Protein AF-A0A642C4M8-F1 (afdb_monomer_lite)

Radius of gyration: 13.55 Å; chains: 1; bounding box: 29×30×34 Å

InterPro domains:
  IPR011050 Pectin lyase fold/virulence factor [SSF51126] (16-84)
  IPR012334 Pectin lyase fold [G3DSA:2.160.20.10] (2-111)

Sequence (112 aa):
ISIDPEIPTPEQKYPYHRNIRIMDNTFHLFDYPILFARSVNGLTFSSNTLIRDTTYQPYHYRKEGITLEACKSVVISNNKIEGDVLGRIVTIEKMKPSDVKISKNPFFKLKK

Organism: Bacteroides ovatus (NCBI:txid28116)

pLDDT: mean 96.0, std 4.74, range [67.75, 98.75]

Foldseek 3Di:
DEADDPDDDQALVQQPEEQAEQEDEEDADAEQAAYEYTRYENYEDEHYEYEYDVPDHYDDPDQAHAEYESYAQYEYEHYHYHPDHTHQEYEYYNDDPVRYDYPHDPRHDYDD

Structure (mmCIF, N/CA/C/O backbone):
data_AF-A0A642C4M8-F1
#
_entry.id   AF-A0A642C4M8-F1
#
loop_
_atom_site.group_PDB
_atom_site.id
_atom_site.type_symbol
_atom_site.label_atom_id
_atom_site.label_alt_id
_atom_site.label_comp_id
_atom_site.label_asym_id
_atom_site.label_entity_id
_atom_site.label_seq_id
_atom_site.pdbx_PDB_ins_code
_atom_site.Cartn_x
_atom_site.Cartn_y
_atom_site.Cartn_z
_atom_site.occupancy
_atom_site.B_iso_or_equiv
_atom_site.auth_seq_id
_atom_site.auth_comp_id
_atom_site.auth_asym_id
_atom_site.auth_atom_id
_atom_site.pdbx_PDB_model_num
ATOM 1 N N . ILE A 1 1 ? -5.645 -8.495 0.769 1.00 92.06 1 ILE A N 1
ATOM 2 C CA . ILE A 1 1 ? -5.461 -9.024 -0.612 1.00 92.06 1 ILE A CA 1
ATOM 3 C C . ILE A 1 1 ? -3.969 -9.183 -0.909 1.00 92.06 1 ILE A C 1
ATOM 5 O O . ILE A 1 1 ? -3.184 -8.376 -0.417 1.00 92.06 1 ILE A O 1
ATOM 9 N N . SER A 1 2 ? -3.576 -10.214 -1.663 1.00 97.06 2 SER A N 1
ATOM 10 C CA . SER A 1 2 ? -2.184 -10.443 -2.076 1.00 97.06 2 SER A CA 1
ATOM 11 C C . SER A 1 2 ? -2.104 -10.626 -3.591 1.00 97.06 2 SER A C 1
ATOM 13 O O . SER A 1 2 ? -2.897 -11.377 -4.153 1.00 97.06 2 SER A O 1
ATOM 15 N N . ILE A 1 3 ? -1.170 -9.930 -4.237 1.00 97.81 3 ILE A N 1
ATOM 16 C CA . ILE A 1 3 ? -0.782 -10.133 -5.635 1.00 97.81 3 ILE A CA 1
ATOM 17 C C . ILE A 1 3 ? 0.661 -10.622 -5.599 1.00 97.81 3 ILE A C 1
ATOM 19 O O . ILE A 1 3 ? 1.582 -9.811 -5.486 1.00 97.81 3 ILE A O 1
ATOM 23 N N . ASP A 1 4 ? 0.846 -11.936 -5.623 1.00 97.62 4 ASP A N 1
ATOM 24 C CA . ASP A 1 4 ? 2.139 -12.554 -5.342 1.00 97.62 4 ASP A CA 1
ATOM 25 C C . ASP A 1 4 ? 2.439 -13.685 -6.335 1.00 97.62 4 ASP A C 1
ATOM 27 O O . ASP A 1 4 ? 2.024 -14.822 -6.111 1.00 97.62 4 ASP A O 1
ATOM 31 N N . PRO A 1 5 ? 3.077 -13.379 -7.478 1.00 96.50 5 PRO A N 1
ATOM 32 C CA . PRO A 1 5 ? 3.438 -14.402 -8.444 1.00 96.50 5 PRO A CA 1
ATOM 33 C C . PRO A 1 5 ? 4.624 -15.237 -7.948 1.00 96.50 5 PRO A C 1
ATOM 35 O O . PRO A 1 5 ? 5.581 -14.708 -7.380 1.00 96.50 5 PRO A O 1
ATOM 38 N N . GLU A 1 6 ? 4.608 -16.531 -8.260 1.00 95.75 6 GLU A N 1
ATOM 39 C CA . GLU A 1 6 ? 5.763 -17.413 -8.083 1.00 95.75 6 GLU A CA 1
ATOM 40 C C . GLU A 1 6 ? 6.786 -17.149 -9.198 1.00 95.75 6 GLU A C 1
ATOM 42 O O . GLU A 1 6 ? 6.647 -17.617 -10.327 1.00 95.75 6 GLU A O 1
ATOM 47 N N . ILE A 1 7 ? 7.806 -16.342 -8.895 1.00 94.88 7 ILE A N 1
ATOM 48 C CA . ILE A 1 7 ? 8.889 -15.973 -9.819 1.00 94.88 7 ILE A CA 1
ATOM 49 C C . ILE A 1 7 ? 10.251 -16.070 -9.119 1.00 94.88 7 ILE A C 1
ATOM 51 O O . ILE A 1 7 ? 10.317 -15.812 -7.917 1.00 94.88 7 ILE A O 1
ATOM 55 N N . PRO A 1 8 ? 11.351 -16.384 -9.837 1.00 91.38 8 PRO A N 1
ATOM 56 C CA . PRO A 1 8 ? 12.662 -16.572 -9.208 1.00 91.38 8 PRO A CA 1
ATOM 57 C C . PRO A 1 8 ? 13.163 -15.329 -8.461 1.00 91.38 8 PRO A C 1
ATOM 59 O O . PRO A 1 8 ? 13.489 -15.401 -7.279 1.00 91.38 8 PRO A O 1
ATOM 62 N N . THR A 1 9 ? 13.181 -14.179 -9.144 1.00 93.50 9 THR A N 1
ATOM 63 C CA . THR A 1 9 ? 13.591 -12.894 -8.569 1.00 93.50 9 THR A CA 1
ATOM 64 C C . THR A 1 9 ? 12.678 -11.788 -9.099 1.00 93.50 9 THR A C 1
ATOM 66 O O . THR A 1 9 ? 12.550 -11.636 -10.315 1.00 93.50 9 THR A O 1
ATOM 69 N N . PRO A 1 10 ? 12.044 -10.985 -8.228 1.00 93.31 10 PRO A N 1
ATOM 70 C CA . PRO A 1 10 ? 11.243 -9.853 -8.667 1.00 93.31 10 PRO A CA 1
ATOM 71 C C . PRO A 1 10 ? 12.147 -8.705 -9.138 1.00 93.31 10 PRO A C 1
ATOM 73 O O . PRO A 1 10 ? 12.868 -8.092 -8.348 1.00 93.31 10 PRO A O 1
ATOM 76 N N . GLU A 1 11 ? 12.074 -8.393 -10.430 1.00 93.25 11 GLU A N 1
ATOM 77 C CA . GLU A 1 11 ? 12.789 -7.283 -11.057 1.00 93.25 11 GLU A CA 1
ATOM 78 C C . GLU A 1 11 ? 11.807 -6.228 -11.563 1.00 93.25 11 GLU A C 1
ATOM 80 O O . GLU A 1 11 ? 11.021 -6.474 -12.476 1.00 93.25 11 GLU A O 1
ATOM 85 N N . GLN A 1 12 ? 11.891 -5.005 -11.034 1.00 91.88 12 GLN A N 1
ATOM 86 C CA . GLN A 1 12 ? 10.966 -3.923 -11.391 1.00 91.88 12 GLN A CA 1
ATOM 87 C C . GLN A 1 12 ? 10.948 -3.609 -12.901 1.00 91.88 12 GLN A C 1
ATOM 89 O O . GLN A 1 12 ? 9.931 -3.174 -13.448 1.00 91.88 12 GLN A O 1
ATOM 94 N N . LYS A 1 13 ? 12.074 -3.826 -13.598 1.00 93.69 13 LYS A N 1
ATOM 95 C CA . LYS A 1 13 ? 12.187 -3.640 -15.054 1.00 93.69 13 LYS A CA 1
ATOM 96 C C . LYS A 1 13 ? 11.289 -4.612 -15.834 1.00 93.69 13 LYS A C 1
ATOM 98 O O . LYS A 1 13 ? 10.817 -4.254 -16.915 1.00 93.69 13 LYS A O 1
ATOM 103 N N . TYR A 1 14 ? 11.016 -5.789 -15.273 1.00 94.38 14 TYR A N 1
ATOM 104 C CA . TYR A 1 14 ? 10.256 -6.875 -15.890 1.00 94.38 14 TYR A CA 1
ATOM 105 C C . TYR A 1 14 ? 9.081 -7.289 -14.988 1.00 94.38 14 TYR A C 1
ATOM 107 O O . TYR A 1 14 ? 9.080 -8.377 -14.415 1.00 94.38 14 TYR A O 1
ATOM 115 N N . PRO A 1 15 ? 8.064 -6.418 -14.849 1.00 95.56 15 PRO A N 1
ATOM 116 C CA . PRO A 1 15 ? 6.903 -6.704 -14.020 1.00 95.56 15 PRO A CA 1
ATOM 117 C C . PRO A 1 15 ? 6.121 -7.882 -14.608 1.00 95.56 15 PRO A C 1
ATOM 119 O O . PRO A 1 15 ? 5.816 -7.889 -15.808 1.00 95.56 15 PRO A O 1
ATOM 122 N N . TYR A 1 16 ? 5.778 -8.840 -13.751 1.00 97.81 16 TYR A N 1
ATOM 123 C CA . TYR A 1 16 ? 5.025 -10.037 -14.114 1.00 97.81 16 TYR A CA 1
ATOM 124 C C . TYR A 1 16 ? 3.549 -9.706 -14.364 1.00 97.81 16 TYR A C 1
ATOM 126 O O . TYR A 1 16 ? 2.992 -10.031 -15.411 1.00 97.81 16 TYR A O 1
ATOM 134 N N . HIS A 1 17 ? 2.927 -8.973 -13.439 1.00 98.12 17 HIS A N 1
ATOM 135 C CA . HIS A 1 17 ? 1.546 -8.515 -13.566 1.00 98.12 17 HIS A CA 1
ATOM 136 C C . HIS A 1 17 ? 1.459 -7.070 -14.055 1.00 98.12 17 HIS A C 1
ATOM 138 O O . HIS A 1 17 ? 2.349 -6.244 -13.825 1.00 98.12 17 HIS A O 1
ATOM 144 N N . ARG A 1 18 ? 0.347 -6.736 -14.720 1.00 98.38 18 ARG A N 1
ATOM 145 C CA . ARG A 1 18 ? 0.091 -5.388 -15.237 1.00 98.38 18 ARG A CA 1
ATOM 146 C C . ARG A 1 18 ? -1.363 -4.973 -15.061 1.00 98.38 18 ARG A C 1
ATOM 148 O O . ARG A 1 18 ? -2.252 -5.811 -15.153 1.00 98.38 18 ARG A O 1
ATOM 155 N N . ASN A 1 19 ? -1.585 -3.672 -14.881 1.00 98.31 19 ASN A N 1
ATOM 156 C CA . ASN A 1 19 ? -2.902 -3.025 -14.932 1.00 98.31 19 ASN A CA 1
ATOM 157 C C . ASN A 1 19 ? -3.936 -3.576 -13.934 1.00 98.31 19 ASN A C 1
ATOM 159 O O . ASN A 1 19 ? -5.125 -3.646 -14.244 1.00 98.31 19 ASN A O 1
ATOM 163 N N . ILE A 1 20 ? -3.499 -3.951 -12.730 1.00 98.62 20 ILE A N 1
ATOM 164 C CA . ILE A 1 20 ? -4.412 -4.402 -11.676 1.00 98.62 20 ILE A CA 1
ATOM 165 C C . ILE A 1 20 ? -5.113 -3.192 -11.055 1.00 98.62 20 ILE A C 1
ATOM 167 O O . ILE A 1 20 ? -4.470 -2.229 -10.634 1.00 98.62 20 ILE A O 1
ATOM 171 N N . ARG A 1 21 ? -6.443 -3.254 -10.974 1.00 98.50 21 ARG A N 1
ATOM 172 C CA . ARG A 1 21 ? -7.291 -2.209 -10.397 1.00 98.50 21 ARG A CA 1
ATOM 173 C C . ARG A 1 21 ? -8.131 -2.805 -9.275 1.00 98.50 21 ARG A C 1
ATOM 175 O O . ARG A 1 21 ? -8.946 -3.684 -9.517 1.00 98.50 21 ARG A O 1
ATOM 182 N N . ILE A 1 22 ? -7.916 -2.318 -8.061 1.00 98.50 22 ILE A N 1
ATOM 183 C CA . ILE A 1 22 ? -8.690 -2.647 -6.866 1.00 98.50 22 ILE A CA 1
ATOM 184 C C . ILE A 1 22 ? -9.416 -1.362 -6.485 1.00 98.50 22 ILE A C 1
ATOM 186 O O . ILE A 1 22 ? -8.850 -0.477 -5.831 1.00 98.50 22 ILE A O 1
ATOM 190 N N . MET A 1 23 ? -10.628 -1.220 -7.009 1.00 98.12 23 MET A N 1
ATOM 191 C CA . MET A 1 23 ? -11.388 0.021 -6.952 1.00 98.12 23 MET A CA 1
ATOM 192 C C . MET A 1 23 ? -12.817 -0.219 -6.496 1.00 98.12 23 MET A C 1
ATOM 194 O O . MET A 1 23 ? -13.384 -1.256 -6.829 1.00 98.12 23 MET A O 1
ATOM 198 N N . ASP A 1 24 ? -13.365 0.741 -5.751 1.00 98.12 24 ASP A N 1
ATOM 199 C CA . ASP A 1 24 ? -14.782 0.782 -5.365 1.00 98.12 24 ASP A CA 1
ATOM 200 C C . ASP A 1 24 ? -15.248 -0.452 -4.563 1.00 98.12 24 ASP A C 1
ATOM 202 O O . ASP A 1 24 ? -16.394 -0.884 -4.656 1.00 98.12 24 ASP A O 1
ATOM 206 N N . ASN A 1 25 ? -14.351 -1.024 -3.751 1.00 98.56 25 ASN A N 1
ATOM 207 C CA . ASN A 1 25 ? -14.658 -2.147 -2.859 1.00 98.56 25 ASN A CA 1
ATOM 208 C C . ASN A 1 25 ? -14.824 -1.687 -1.408 1.00 98.56 25 ASN A C 1
ATOM 210 O O . ASN A 1 25 ? -14.280 -0.658 -1.000 1.00 98.56 25 ASN A O 1
ATOM 214 N N . THR A 1 26 ? -15.473 -2.521 -0.597 1.00 98.50 26 THR A N 1
ATOM 215 C CA . THR A 1 26 ? -15.523 -2.375 0.864 1.00 98.50 26 THR A CA 1
ATOM 216 C C . THR A 1 26 ? -14.731 -3.498 1.526 1.00 98.50 26 THR A C 1
ATOM 218 O O . THR A 1 26 ? -14.955 -4.672 1.239 1.00 98.50 26 THR A O 1
ATOM 221 N N . PHE A 1 27 ? -13.811 -3.145 2.424 1.00 98.38 27 PHE A N 1
ATOM 222 C CA . PHE A 1 27 ? -12.994 -4.086 3.188 1.00 98.38 27 PHE A CA 1
ATOM 223 C C . PHE A 1 27 ? -13.268 -3.939 4.684 1.00 98.38 27 PHE A C 1
ATOM 225 O O . PHE A 1 27 ? -13.053 -2.867 5.246 1.00 98.38 27 PHE A O 1
ATOM 232 N N . HIS A 1 28 ? -13.665 -5.033 5.333 1.00 98.12 28 HIS A N 1
ATOM 233 C CA . HIS A 1 28 ? -13.725 -5.139 6.790 1.00 98.12 28 HIS A CA 1
ATOM 234 C C . HIS A 1 28 ? -12.396 -5.710 7.295 1.00 98.12 28 HIS A C 1
ATOM 236 O O . HIS A 1 28 ? -12.009 -6.825 6.949 1.00 98.12 28 HIS A O 1
ATOM 242 N N . LEU A 1 29 ? -11.648 -4.896 8.038 1.00 97.88 29 LEU A N 1
ATOM 243 C CA . LEU A 1 29 ? -10.252 -5.131 8.384 1.00 97.88 29 LEU A CA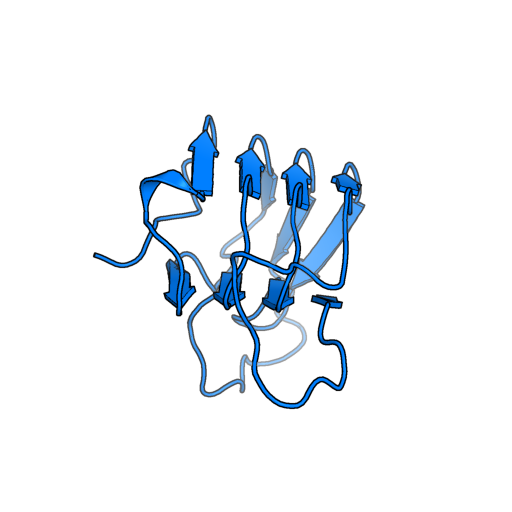 1
ATOM 244 C C . LEU A 1 29 ? -10.106 -5.323 9.891 1.00 97.88 29 LEU A C 1
ATOM 246 O O . LEU A 1 29 ? -10.248 -4.377 10.679 1.00 97.88 29 LEU A O 1
ATOM 250 N N . PHE A 1 30 ? -9.778 -6.550 10.289 1.00 97.56 30 PHE A N 1
ATOM 251 C CA . PHE A 1 30 ? -9.497 -6.858 11.688 1.00 97.56 30 PHE A CA 1
ATOM 252 C C . PHE A 1 30 ? -8.018 -6.670 12.075 1.00 97.56 30 PHE A C 1
ATOM 254 O O . PHE A 1 30 ? -7.717 -6.498 13.253 1.00 97.56 30 PHE A O 1
ATOM 261 N N . ASP A 1 31 ? -7.105 -6.659 11.096 1.00 97.06 31 ASP A N 1
ATOM 262 C CA . ASP A 1 31 ? -5.647 -6.643 11.296 1.00 97.06 31 ASP A CA 1
ATOM 263 C C . ASP A 1 31 ? -4.950 -5.507 10.513 1.00 97.06 31 ASP A C 1
ATOM 265 O O . ASP A 1 31 ? -5.594 -4.704 9.837 1.00 97.06 31 ASP A O 1
ATOM 269 N N . TYR A 1 32 ? -3.621 -5.421 10.623 1.00 97.62 32 TYR A N 1
ATOM 270 C CA . TYR A 1 32 ? -2.789 -4.403 9.98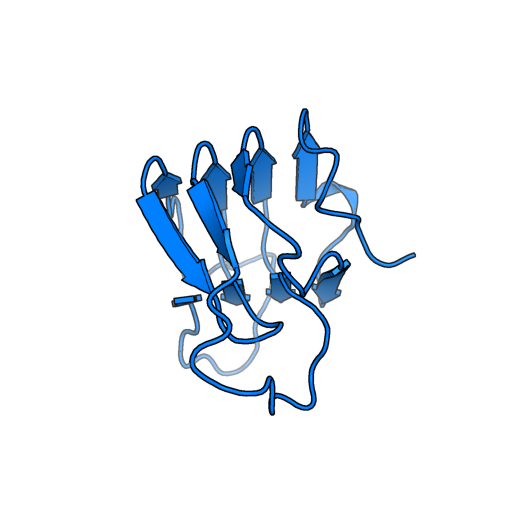5 1.00 97.62 32 TYR A CA 1
ATOM 271 C C . TYR A 1 32 ? -2.658 -4.588 8.466 1.00 97.62 32 TYR A C 1
ATOM 273 O O . TYR A 1 32 ? -2.814 -3.585 7.773 1.00 97.62 32 TYR A O 1
ATOM 281 N N . PRO A 1 33 ? -2.366 -5.783 7.907 1.00 97.31 33 PRO A N 1
ATOM 282 C CA . PRO A 1 33 ? -2.160 -5.921 6.467 1.00 97.31 33 PRO A CA 1
ATOM 283 C C . PRO A 1 33 ? -3.429 -5.742 5.633 1.00 97.31 33 PRO A C 1
ATOM 285 O O . PRO A 1 33 ? -4.430 -6.420 5.839 1.00 97.31 33 PRO A O 1
ATOM 288 N N . ILE A 1 34 ? -3.341 -4.900 4.608 1.00 97.94 34 ILE A N 1
ATOM 289 C CA . ILE A 1 34 ? -4.443 -4.562 3.699 1.00 97.94 34 ILE A CA 1
ATOM 290 C C . ILE A 1 34 ? -4.126 -5.085 2.294 1.00 97.94 34 ILE A C 1
ATOM 292 O O . ILE A 1 34 ? -4.904 -5.849 1.710 1.00 97.94 34 ILE A O 1
ATOM 296 N N . LEU A 1 35 ? -2.952 -4.729 1.765 1.00 98.38 35 LEU A N 1
ATOM 297 C CA . LEU A 1 35 ? -2.515 -5.072 0.412 1.00 98.38 35 LEU A CA 1
ATOM 298 C C . LEU A 1 35 ? -1.032 -5.455 0.390 1.00 98.38 35 LEU A C 1
ATOM 300 O O . LEU A 1 35 ? -0.171 -4.687 0.810 1.00 98.38 35 LEU A O 1
ATOM 304 N N . PHE A 1 36 ? -0.735 -6.622 -0.167 1.00 98.31 36 PHE A N 1
ATOM 305 C CA . PHE A 1 36 ? 0.606 -6.982 -0.615 1.00 98.31 36 PHE A CA 1
ATOM 306 C C . PHE A 1 36 ? 0.610 -7.071 -2.140 1.00 98.31 36 PHE A C 1
ATOM 308 O O . PHE A 1 36 ? -0.306 -7.658 -2.719 1.00 98.31 36 PHE A O 1
ATOM 315 N N . ALA A 1 37 ? 1.619 -6.498 -2.789 1.00 98.50 37 ALA A N 1
ATOM 316 C CA . ALA A 1 37 ? 1.809 -6.650 -4.224 1.00 98.50 37 ALA A CA 1
ATOM 317 C C . ALA A 1 37 ? 3.287 -6.812 -4.572 1.00 98.50 37 ALA A C 1
ATOM 319 O O . ALA A 1 37 ? 4.122 -6.025 -4.129 1.00 98.50 37 ALA A O 1
ATOM 320 N N . ARG A 1 38 ? 3.580 -7.800 -5.416 1.00 98.56 38 ARG A N 1
ATOM 321 C CA . ARG A 1 38 ? 4.909 -8.090 -5.945 1.00 98.56 38 ARG A CA 1
ATOM 322 C C . ARG A 1 38 ? 4.886 -8.085 -7.470 1.00 98.56 38 ARG A C 1
ATOM 324 O O . ARG A 1 38 ? 4.002 -8.672 -8.088 1.00 98.56 38 ARG A O 1
ATOM 331 N N . SER A 1 39 ? 5.890 -7.452 -8.079 1.00 98.31 39 SER A N 1
ATOM 332 C CA . SER A 1 39 ? 6.133 -7.479 -9.531 1.00 98.31 39 SER A CA 1
ATOM 333 C C . SER A 1 39 ? 4.920 -7.029 -10.366 1.00 98.31 39 SER A C 1
ATOM 335 O O . SER A 1 39 ? 4.482 -7.704 -11.300 1.00 98.31 39 SER A O 1
ATOM 337 N N . VAL A 1 40 ? 4.354 -5.866 -10.020 1.00 98.62 40 VAL A N 1
ATOM 338 C CA . VAL A 1 40 ? 3.180 -5.288 -10.703 1.00 98.62 40 VAL A CA 1
ATOM 339 C C . VAL A 1 40 ? 3.513 -3.934 -11.318 1.00 98.62 40 VAL A C 1
ATOM 341 O O . VAL A 1 40 ? 4.030 -3.057 -10.630 1.00 98.62 40 VAL A O 1
ATOM 344 N N . ASN A 1 41 ? 3.146 -3.719 -12.581 1.00 98.62 41 ASN A N 1
ATOM 345 C CA . ASN A 1 41 ? 3.177 -2.398 -13.213 1.00 98.62 41 ASN A CA 1
ATOM 346 C C . ASN A 1 41 ? 1.764 -1.861 -13.474 1.00 98.62 41 ASN A C 1
ATOM 348 O O . ASN A 1 41 ? 0.971 -2.505 -14.158 1.00 98.62 41 ASN A O 1
ATOM 352 N N . GLY A 1 42 ? 1.453 -0.675 -12.953 1.00 98.50 42 GLY A N 1
ATOM 353 C CA . GLY A 1 42 ? 0.135 -0.056 -13.105 1.00 98.50 42 GLY A CA 1
ATOM 354 C C . GLY A 1 42 ? -0.891 -0.583 -12.101 1.00 98.50 42 GLY A C 1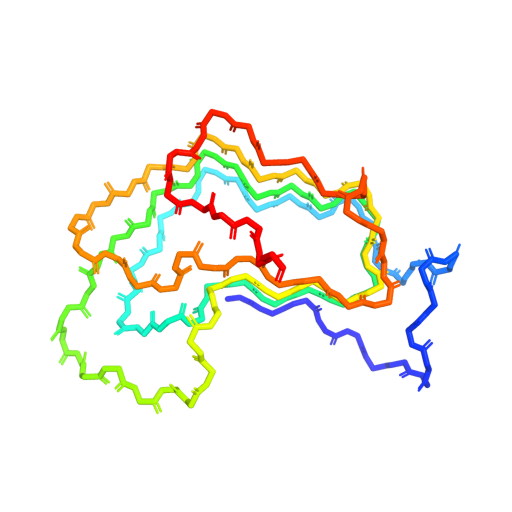
ATOM 355 O O . GLY A 1 42 ? -1.998 -0.948 -12.492 1.00 98.50 42 GLY A O 1
ATOM 356 N N . LEU A 1 43 ? -0.523 -0.656 -10.818 1.00 98.75 43 LEU A N 1
ATOM 357 C CA . LEU A 1 43 ? -1.437 -1.020 -9.730 1.00 98.75 43 LEU A CA 1
ATOM 358 C C . LEU A 1 43 ? -2.228 0.206 -9.255 1.00 98.75 43 LEU A C 1
ATOM 360 O O . LEU A 1 43 ? -1.637 1.204 -8.848 1.00 98.75 43 LEU A O 1
ATOM 364 N N . THR A 1 44 ? -3.556 0.115 -9.245 1.00 98.62 44 THR A N 1
ATOM 365 C CA . THR A 1 44 ? -4.443 1.150 -8.689 1.00 98.62 44 THR A CA 1
ATOM 366 C C . THR A 1 44 ? -5.211 0.601 -7.492 1.00 98.62 44 THR A C 1
ATOM 368 O O . THR A 1 44 ? -5.946 -0.371 -7.638 1.00 98.62 44 THR A O 1
ATOM 371 N N . PHE A 1 45 ? -5.064 1.231 -6.326 1.00 98.31 45 PHE A N 1
ATOM 372 C CA . PHE A 1 45 ? -5.854 0.965 -5.120 1.00 98.31 45 PHE A CA 1
ATOM 373 C C . PHE A 1 45 ? -6.596 2.245 -4.718 1.00 98.31 45 PHE A C 1
ATOM 375 O O . PHE A 1 45 ? -6.042 3.108 -4.019 1.00 98.31 45 PHE A O 1
ATOM 382 N N . SER A 1 46 ? -7.823 2.418 -5.217 1.00 97.75 46 SER A N 1
ATOM 383 C CA . SER A 1 46 ? -8.535 3.693 -5.085 1.00 97.75 46 SER A CA 1
ATOM 384 C C . SER A 1 46 ? -10.025 3.595 -4.822 1.00 97.75 46 SER A C 1
ATOM 386 O O . SER A 1 46 ? -10.666 2.654 -5.263 1.00 97.75 46 SER A O 1
ATOM 388 N N . SER A 1 47 ? -10.583 4.617 -4.173 1.00 97.19 47 SER A N 1
ATOM 389 C CA . SER A 1 47 ? -12.027 4.721 -3.908 1.00 97.19 47 SER A CA 1
ATOM 390 C C . SER A 1 47 ? -12.603 3.550 -3.100 1.00 97.19 47 SER A C 1
ATOM 392 O O . SER A 1 47 ? -13.807 3.330 -3.093 1.00 97.19 47 SER A O 1
ATOM 394 N N . ASN A 1 48 ? -11.757 2.792 -2.398 1.00 97.94 48 ASN A N 1
ATOM 395 C CA . ASN A 1 48 ? -12.219 1.717 -1.528 1.00 97.94 48 ASN A CA 1
ATOM 396 C C . ASN A 1 48 ? -12.642 2.278 -0.164 1.00 97.94 48 ASN A C 1
ATOM 398 O O . ASN A 1 48 ? -12.057 3.252 0.318 1.00 97.94 48 ASN A O 1
ATOM 402 N N . THR A 1 49 ? -13.596 1.622 0.490 1.00 98.19 49 THR A N 1
ATOM 403 C CA . THR A 1 49 ? -13.975 1.883 1.884 1.00 98.19 49 THR A CA 1
ATOM 404 C C . THR A 1 49 ? -13.304 0.855 2.788 1.00 98.19 49 THR A C 1
ATOM 406 O O . THR A 1 49 ? -13.514 -0.344 2.634 1.00 98.19 49 THR A O 1
ATOM 409 N N . LEU A 1 50 ? -12.467 1.313 3.715 1.00 98.00 50 LEU A N 1
ATOM 410 C CA . LEU A 1 50 ? -11.740 0.480 4.671 1.00 98.00 50 LEU A CA 1
ATOM 411 C C . LEU A 1 50 ? -12.365 0.668 6.050 1.00 98.00 50 LEU A C 1
ATOM 413 O O . LEU A 1 50 ? -12.344 1.778 6.580 1.00 98.00 50 LEU A O 1
ATOM 417 N N . ILE A 1 51 ? -12.912 -0.400 6.619 1.00 98.50 51 ILE A N 1
ATOM 418 C CA . ILE A 1 51 ? -13.692 -0.372 7.859 1.00 98.50 51 ILE A CA 1
ATOM 419 C C . ILE A 1 51 ? -12.974 -1.213 8.909 1.00 98.50 51 ILE A C 1
ATOM 421 O O . ILE A 1 51 ? -12.616 -2.361 8.649 1.00 98.50 51 ILE A O 1
ATOM 425 N N . ARG A 1 52 ? -12.751 -0.664 10.105 1.00 98.00 52 ARG A N 1
ATOM 426 C CA . ARG A 1 52 ? -12.179 -1.418 11.230 1.00 98.00 52 ARG A CA 1
ATOM 427 C C . ARG A 1 52 ? -13.191 -2.452 11.740 1.00 98.00 52 ARG A C 1
ATOM 429 O O . ARG A 1 52 ? -14.295 -2.085 12.118 1.00 98.00 52 ARG A O 1
ATOM 436 N N . ASP A 1 53 ? -12.786 -3.719 11.821 1.00 97.94 53 ASP A N 1
ATOM 437 C CA . ASP A 1 53 ? -13.602 -4.823 12.357 1.00 97.94 53 ASP A CA 1
ATOM 438 C C . ASP A 1 53 ? -12.999 -5.434 13.633 1.00 97.94 53 ASP A C 1
ATOM 440 O O . ASP A 1 53 ? -12.058 -6.228 13.586 1.00 97.94 53 ASP A O 1
ATOM 444 N N . THR A 1 54 ? -13.526 -5.073 14.802 1.00 97.62 54 THR A N 1
ATOM 445 C CA . THR A 1 54 ? -12.995 -5.505 16.107 1.00 97.62 54 THR A CA 1
ATOM 446 C C . THR A 1 54 ? -13.444 -6.902 16.548 1.00 97.62 54 THR A C 1
ATOM 448 O O . THR A 1 54 ? -13.181 -7.265 17.692 1.00 97.62 54 THR A O 1
ATOM 451 N N . THR A 1 55 ? -14.085 -7.695 15.678 1.00 97.94 55 THR A N 1
ATOM 452 C CA . THR A 1 55 ? -14.506 -9.075 15.997 1.00 97.94 55 THR A CA 1
ATOM 453 C C . THR A 1 55 ? -13.323 -9.951 16.427 1.00 97.94 55 THR A C 1
ATOM 455 O O . THR A 1 55 ? -13.467 -10.806 17.299 1.00 97.94 55 THR A O 1
ATOM 458 N N . TYR A 1 56 ? -12.132 -9.690 15.874 1.00 96.50 56 TYR A N 1
ATOM 459 C CA . TYR A 1 56 ? -10.889 -10.375 16.228 1.00 96.50 56 TYR A CA 1
ATOM 460 C C . TYR A 1 56 ? -9.782 -9.392 16.628 1.00 96.50 56 TYR A C 1
ATOM 462 O O . TYR A 1 56 ? -9.714 -8.255 16.144 1.00 96.50 56 TYR A O 1
ATOM 470 N N . GLN A 1 57 ? -8.890 -9.852 17.511 1.00 96.25 57 GLN A N 1
ATOM 471 C CA . GLN A 1 57 ? -7.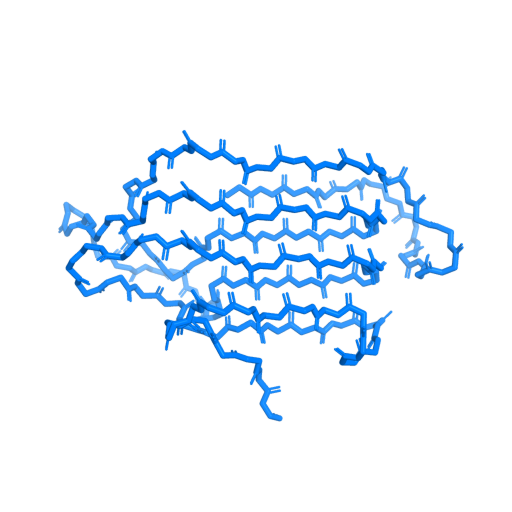675 -9.119 17.860 1.00 96.25 57 GLN A CA 1
ATOM 472 C C . GLN A 1 57 ? -6.654 -9.212 16.711 1.00 96.25 57 GLN A C 1
ATOM 474 O O . GLN A 1 57 ? -6.453 -10.306 16.179 1.00 96.25 57 GLN A O 1
ATOM 479 N N . PRO A 1 58 ? -5.983 -8.105 16.340 1.00 96.88 58 PRO A N 1
ATOM 480 C CA . PRO A 1 58 ? -4.898 -8.136 15.364 1.00 96.88 58 PRO A CA 1
ATOM 481 C C . PRO A 1 58 ? -3.771 -9.060 15.837 1.00 96.88 58 PRO A C 1
ATOM 483 O O . PRO A 1 58 ? -3.272 -8.893 16.952 1.00 96.88 58 PRO A O 1
ATOM 486 N N . TYR A 1 59 ? -3.317 -9.981 14.991 1.00 95.19 59 TYR A N 1
ATOM 487 C CA . TYR A 1 59 ? -2.257 -10.934 15.342 1.00 95.19 59 TYR A CA 1
ATOM 488 C C . TYR A 1 59 ? -1.047 -10.857 14.408 1.00 95.19 59 TYR A C 1
ATOM 490 O O . TYR A 1 59 ? 0.023 -11.360 14.752 1.00 95.19 59 TYR A O 1
ATOM 498 N N . HIS A 1 60 ? -1.169 -10.220 13.240 1.00 93.06 60 HIS A N 1
ATOM 499 C CA . HIS A 1 60 ? -0.088 -10.191 12.265 1.00 93.06 60 HIS A CA 1
ATOM 500 C C . HIS A 1 60 ? 1.142 -9.459 12.822 1.00 93.06 60 HIS A C 1
ATOM 502 O O . HIS A 1 60 ? 1.048 -8.344 13.349 1.00 93.06 60 HIS A O 1
ATOM 508 N N . TYR A 1 61 ? 2.318 -10.079 12.691 1.00 93.31 61 TYR A N 1
ATOM 509 C CA . TYR A 1 61 ? 3.589 -9.506 13.154 1.00 93.31 61 TYR A CA 1
ATOM 510 C C . TYR A 1 61 ? 3.941 -8.224 12.383 1.00 93.31 61 TYR A C 1
ATOM 512 O O . TYR A 1 61 ? 4.382 -7.235 12.963 1.00 93.31 61 TYR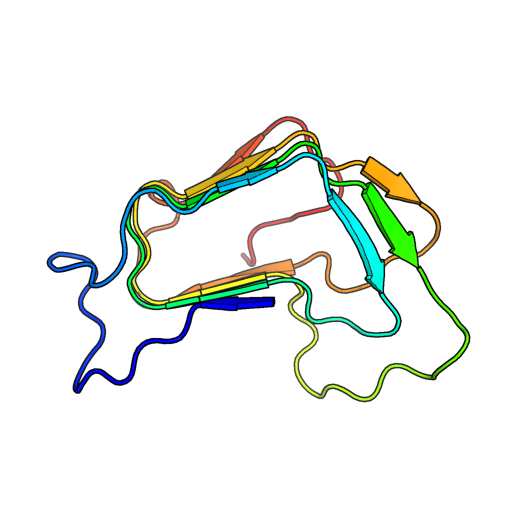 A O 1
ATOM 520 N N . ARG A 1 62 ? 3.690 -8.232 11.069 1.00 91.69 62 ARG A N 1
ATOM 521 C CA . ARG A 1 62 ? 3.834 -7.078 10.179 1.00 91.69 62 ARG A CA 1
ATOM 522 C C . ARG A 1 62 ? 2.772 -6.026 10.498 1.00 91.69 62 ARG A C 1
ATOM 524 O O . ARG A 1 62 ? 1.584 -6.342 10.508 1.00 91.69 62 ARG A O 1
ATOM 531 N N . LYS A 1 63 ? 3.199 -4.778 10.707 1.00 95.56 63 LYS A N 1
ATOM 532 C CA . LYS A 1 63 ? 2.316 -3.645 11.051 1.00 95.56 63 LYS A CA 1
ATOM 533 C C . LYS A 1 63 ? 2.129 -2.653 9.897 1.00 95.56 63 LYS A C 1
ATOM 535 O O . LYS A 1 63 ? 1.375 -1.688 10.009 1.00 95.56 63 LYS A O 1
ATOM 540 N N . GLU A 1 64 ? 2.792 -2.901 8.776 1.00 97.00 64 GLU A N 1
ATOM 541 C CA . GLU A 1 64 ? 2.581 -2.260 7.486 1.00 97.00 64 GLU A CA 1
ATOM 542 C C . GLU A 1 64 ? 1.232 -2.680 6.891 1.00 97.00 64 GLU A C 1
ATOM 544 O O . GLU A 1 64 ? 0.933 -3.874 6.806 1.00 97.00 64 GLU A O 1
ATOM 549 N N . GLY A 1 65 ? 0.431 -1.707 6.446 1.00 97.69 65 GLY A N 1
ATOM 550 C CA . GLY A 1 65 ? -0.840 -2.009 5.787 1.00 97.69 65 GLY A CA 1
ATOM 551 C C . GLY A 1 65 ? -0.695 -2.258 4.301 1.00 97.69 65 GLY A C 1
ATOM 552 O O . GLY A 1 65 ? -1.368 -3.138 3.768 1.00 97.69 65 GLY A O 1
ATOM 553 N N . ILE A 1 66 ? 0.208 -1.542 3.629 1.00 98.19 66 ILE A N 1
ATOM 554 C CA . ILE A 1 66 ? 0.518 -1.805 2.224 1.00 98.19 66 ILE A CA 1
ATOM 555 C C . ILE A 1 66 ? 2.004 -2.118 2.083 1.00 98.19 66 ILE A C 1
ATOM 557 O O . ILE A 1 66 ? 2.852 -1.371 2.566 1.00 98.19 66 ILE A O 1
ATOM 561 N N . THR A 1 67 ? 2.318 -3.206 1.391 1.00 98.38 67 THR A N 1
ATOM 562 C CA . THR A 1 67 ? 3.689 -3.585 1.035 1.00 98.38 67 THR A CA 1
ATOM 563 C C . THR A 1 67 ? 3.773 -3.783 -0.474 1.00 98.38 67 THR A C 1
ATOM 565 O O . THR A 1 67 ? 2.980 -4.533 -1.044 1.00 98.38 67 THR A O 1
ATOM 568 N N . LEU A 1 68 ? 4.716 -3.091 -1.111 1.00 98.50 68 LEU A N 1
ATOM 569 C CA . LEU A 1 68 ? 4.932 -3.105 -2.556 1.00 98.50 68 LEU A CA 1
ATOM 570 C C . LEU A 1 68 ? 6.370 -3.548 -2.845 1.00 98.50 68 LEU A C 1
ATOM 572 O O . LEU A 1 68 ? 7.310 -2.858 -2.458 1.00 98.50 68 LEU A O 1
ATOM 576 N N . GLU A 1 69 ? 6.548 -4.669 -3.536 1.00 98.25 69 GLU A N 1
ATOM 577 C CA . GLU A 1 69 ? 7.861 -5.207 -3.899 1.00 98.25 69 GLU A CA 1
ATOM 578 C C . GLU A 1 69 ? 8.045 -5.205 -5.421 1.00 98.25 69 GLU A C 1
ATOM 580 O O . GLU A 1 69 ? 7.271 -5.814 -6.160 1.00 98.25 69 GLU A O 1
ATOM 585 N N . ALA A 1 70 ? 9.089 -4.530 -5.907 1.00 98.19 70 ALA A N 1
ATOM 586 C CA . ALA A 1 70 ? 9.412 -4.417 -7.331 1.00 98.19 70 ALA A CA 1
ATOM 587 C C . ALA A 1 70 ? 8.227 -3.942 -8.201 1.00 98.19 70 ALA A C 1
ATOM 589 O O . ALA A 1 70 ? 8.102 -4.311 -9.370 1.00 98.19 70 ALA A O 1
ATOM 590 N N . CYS A 1 71 ? 7.335 -3.126 -7.635 1.00 98.44 71 CYS A N 1
ATOM 591 C CA . CYS A 1 71 ? 6.207 -2.552 -8.359 1.00 98.44 71 CYS A CA 1
ATOM 592 C C . CYS A 1 71 ? 6.606 -1.274 -9.104 1.00 98.44 71 CYS A C 1
ATOM 594 O O . CYS A 1 71 ? 7.565 -0.593 -8.744 1.00 98.44 71 CYS A O 1
ATOM 596 N N . LYS A 1 72 ? 5.834 -0.913 -10.129 1.00 98.06 72 LYS A N 1
ATOM 597 C CA . LYS A 1 72 ? 5.989 0.328 -10.895 1.00 98.06 72 LYS A CA 1
ATOM 598 C C . LYS A 1 72 ? 4.633 0.991 -11.127 1.00 98.06 72 LYS A C 1
ATOM 600 O O . LYS A 1 72 ? 3.630 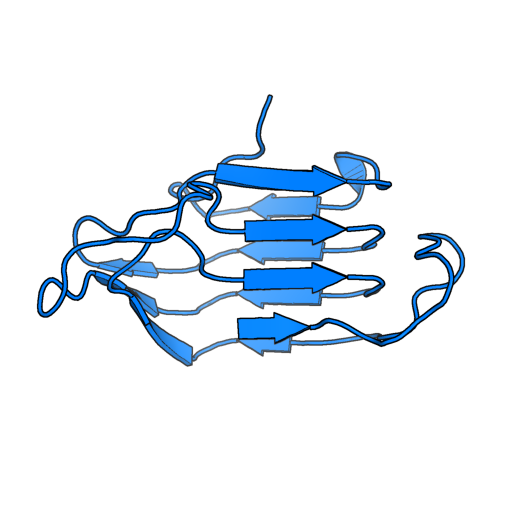0.299 -11.298 1.00 98.06 72 LYS A O 1
ATOM 605 N N . SER A 1 73 ? 4.606 2.324 -11.166 1.00 98.06 73 SER A N 1
ATOM 606 C CA . SER A 1 73 ? 3.402 3.106 -11.488 1.00 98.06 73 SER A CA 1
ATOM 607 C C . SER A 1 73 ? 2.205 2.751 -10.593 1.00 98.06 73 SER A C 1
ATOM 609 O O . SER A 1 73 ? 1.122 2.428 -11.078 1.00 98.06 73 SER A O 1
ATOM 611 N N . VAL A 1 74 ? 2.419 2.782 -9.277 1.00 98.44 74 VAL A N 1
ATOM 612 C CA . VAL A 1 74 ? 1.397 2.491 -8.267 1.00 98.44 74 VAL A CA 1
ATOM 613 C C . VAL A 1 74 ? 0.648 3.765 -7.883 1.00 98.44 74 VAL A C 1
ATOM 615 O O . VAL A 1 74 ? 1.262 4.799 -7.613 1.00 98.44 74 VAL A O 1
ATOM 618 N N . VAL A 1 75 ? -0.680 3.687 -7.803 1.00 98.19 75 VAL A N 1
ATOM 619 C CA . VAL A 1 75 ? -1.547 4.781 -7.353 1.00 98.19 75 VAL A CA 1
ATOM 620 C C . VAL A 1 75 ? -2.397 4.324 -6.174 1.00 98.19 75 VAL A C 1
ATOM 622 O O . VAL A 1 75 ? -3.173 3.378 -6.284 1.00 98.19 75 VAL A O 1
ATOM 625 N N . ILE A 1 76 ? -2.286 5.041 -5.056 1.00 98.00 76 ILE A N 1
ATOM 626 C CA . ILE A 1 76 ? -3.114 4.865 -3.859 1.00 98.00 76 ILE A CA 1
ATOM 627 C C . ILE A 1 76 ? -3.856 6.182 -3.630 1.00 98.00 76 ILE A C 1
ATOM 629 O O . ILE A 1 76 ? -3.233 7.209 -3.346 1.00 98.00 76 ILE A O 1
ATOM 633 N N . SER A 1 77 ? -5.181 6.202 -3.790 1.00 97.12 77 SER A N 1
ATOM 634 C CA . SER A 1 77 ? -5.925 7.471 -3.737 1.00 97.12 77 SER A CA 1
ATOM 635 C C . SER A 1 77 ? -7.384 7.333 -3.322 1.00 97.12 77 SER A C 1
ATOM 637 O O . SER A 1 77 ? -8.000 6.307 -3.561 1.00 97.12 77 SER A O 1
ATOM 639 N N . ASN A 1 78 ? -7.945 8.373 -2.698 1.00 95.94 78 ASN A N 1
ATOM 640 C CA . ASN A 1 78 ? -9.380 8.490 -2.397 1.00 95.94 78 ASN A CA 1
ATOM 641 C C . ASN A 1 78 ? -10.005 7.313 -1.612 1.00 95.94 78 ASN A C 1
ATOM 643 O O . ASN A 1 78 ? -11.208 7.103 -1.700 1.00 95.94 78 ASN A O 1
ATOM 647 N N . ASN A 1 79 ? -9.223 6.529 -0.862 1.00 96.31 79 ASN A N 1
ATOM 648 C CA . ASN A 1 79 ? -9.798 5.475 -0.022 1.00 96.31 79 ASN A CA 1
ATOM 649 C C . ASN A 1 79 ? -10.406 6.112 1.235 1.00 96.31 79 ASN A C 1
ATOM 651 O O . ASN A 1 79 ? -9.739 6.907 1.905 1.00 96.31 79 ASN A O 1
ATOM 655 N N . LYS A 1 80 ? -11.655 5.761 1.539 1.00 96.44 80 LYS A N 1
ATOM 656 C CA . LYS A 1 80 ? -12.379 6.183 2.740 1.00 96.44 80 LYS A CA 1
ATOM 657 C C . LYS A 1 80 ? -12.005 5.263 3.896 1.00 96.44 80 LYS A C 1
ATOM 659 O O . LYS A 1 80 ? -11.895 4.056 3.707 1.00 96.44 80 LYS A O 1
ATOM 664 N N . ILE A 1 81 ? -11.820 5.833 5.080 1.00 96.94 81 ILE A N 1
ATOM 665 C CA . ILE A 1 81 ? -11.493 5.092 6.299 1.00 96.94 81 ILE A CA 1
ATOM 666 C C . ILE A 1 81 ? -12.630 5.269 7.300 1.00 96.94 81 ILE A C 1
ATOM 668 O O . ILE A 1 81 ? -13.052 6.401 7.539 1.00 96.94 81 ILE A O 1
ATOM 672 N N . GLU A 1 82 ? -13.100 4.172 7.884 1.00 97.56 82 GLU A N 1
ATOM 673 C CA . GLU A 1 82 ? -14.144 4.157 8.908 1.00 97.56 82 GLU A CA 1
ATOM 674 C C . GLU A 1 82 ? -13.647 3.436 10.167 1.00 97.56 82 GLU A C 1
ATOM 676 O O . GLU A 1 82 ? -13.230 2.275 10.128 1.00 97.56 82 GLU A O 1
ATOM 681 N N . GLY A 1 83 ? -13.683 4.148 11.296 1.00 96.19 83 GLY A N 1
ATOM 682 C CA . GLY A 1 83 ? -13.119 3.686 12.563 1.00 96.19 83 GLY A CA 1
ATOM 683 C C . GLY A 1 83 ? -11.587 3.699 12.594 1.00 96.19 83 GLY A C 1
ATOM 684 O O . GLY A 1 83 ? -10.917 4.304 11.753 1.00 96.19 83 GLY A O 1
ATOM 685 N N . ASP A 1 84 ? -11.023 3.003 13.581 1.00 95.62 84 ASP A N 1
ATOM 686 C CA . ASP A 1 84 ? -9.582 2.992 13.857 1.00 95.62 84 ASP A CA 1
ATOM 687 C C . ASP A 1 84 ? -8.828 1.949 13.028 1.00 95.62 84 ASP A C 1
ATOM 689 O O . ASP A 1 84 ? -8.133 1.083 13.564 1.00 95.62 84 ASP A O 1
ATOM 693 N N . VAL A 1 85 ? -8.972 2.012 11.700 1.00 97.50 85 VAL A N 1
ATOM 694 C CA . VAL A 1 85 ? -8.265 1.103 10.785 1.00 97.50 85 VAL A CA 1
ATOM 695 C C . VAL A 1 85 ? -6.758 1.153 11.058 1.00 97.50 85 VAL A C 1
ATOM 697 O O . VAL A 1 85 ? -6.150 2.217 11.229 1.00 97.50 85 VAL A O 1
ATOM 700 N N . LEU A 1 86 ? -6.156 -0.031 11.116 1.00 97.44 86 LEU A N 1
ATOM 701 C CA . LEU A 1 86 ? -4.736 -0.234 11.384 1.00 97.44 86 LEU A CA 1
ATOM 702 C C . LEU A 1 86 ? -3.929 -0.206 10.072 1.00 97.44 86 LEU A C 1
ATOM 704 O O . LEU A 1 86 ? -4.487 -0.074 8.989 1.00 97.44 86 LEU A O 1
ATOM 708 N N . GLY A 1 87 ? -2.598 -0.292 10.140 1.00 96.31 87 GLY A N 1
ATOM 709 C CA . GLY A 1 87 ? -1.786 -0.417 8.918 1.00 96.31 87 GLY A CA 1
ATOM 710 C C . GLY A 1 87 ? -1.642 0.873 8.096 1.00 96.31 87 GLY A C 1
ATOM 711 O O . GLY A 1 87 ? -1.683 0.864 6.871 1.00 96.31 87 GLY A O 1
ATOM 712 N N . ARG A 1 88 ? -1.423 2.018 8.750 1.00 96.44 88 ARG A N 1
ATOM 713 C CA . ARG A 1 88 ? -1.238 3.323 8.070 1.00 96.44 88 ARG A CA 1
ATOM 714 C C . ARG A 1 88 ? 0.007 3.396 7.177 1.00 96.44 88 ARG A C 1
ATOM 716 O O . ARG A 1 88 ? 0.120 4.291 6.342 1.00 96.44 88 ARG A O 1
ATOM 723 N N . ILE A 1 89 ? 0.967 2.501 7.389 1.00 97.75 89 ILE A N 1
ATOM 724 C CA . ILE A 1 89 ? 2.274 2.552 6.737 1.00 97.75 89 ILE A CA 1
ATOM 725 C C . ILE A 1 89 ? 2.243 1.806 5.404 1.00 97.75 89 ILE A C 1
ATOM 727 O O . ILE A 1 89 ? 1.820 0.650 5.336 1.00 97.75 89 ILE A O 1
ATOM 731 N N . VAL A 1 90 ? 2.731 2.484 4.368 1.00 98.06 90 VAL A N 1
ATOM 732 C CA . VAL A 1 90 ? 3.062 1.920 3.060 1.00 98.06 90 VAL A CA 1
ATOM 733 C C . VAL A 1 90 ? 4.569 1.701 3.011 1.00 98.06 90 VAL A C 1
ATOM 735 O O . VAL A 1 90 ? 5.329 2.651 3.186 1.00 98.06 90 VAL A O 1
ATOM 738 N N . THR A 1 91 ? 5.004 0.476 2.751 1.00 98.12 91 THR A N 1
ATOM 739 C CA . THR A 1 91 ? 6.420 0.124 2.590 1.00 98.12 91 THR A CA 1
ATOM 740 C C . THR A 1 91 ? 6.689 -0.290 1.155 1.00 98.12 91 THR A C 1
ATOM 742 O O . THR A 1 91 ? 5.863 -0.955 0.527 1.00 98.12 91 THR A O 1
ATOM 745 N N . ILE A 1 92 ? 7.850 0.117 0.648 1.00 98.00 92 ILE A N 1
ATOM 746 C CA . ILE A 1 92 ? 8.317 -0.204 -0.696 1.00 98.00 92 ILE A CA 1
ATOM 747 C C . ILE A 1 92 ? 9.649 -0.947 -0.632 1.00 98.00 92 ILE A C 1
ATOM 749 O O . ILE A 1 92 ? 10.507 -0.623 0.186 1.00 98.00 92 ILE A O 1
ATOM 753 N N . GLU A 1 93 ? 9.830 -1.914 -1.522 1.00 97.19 93 GLU A N 1
ATOM 754 C CA . GLU A 1 93 ? 11.041 -2.725 -1.642 1.00 97.19 93 GLU A CA 1
ATOM 755 C C . GLU A 1 93 ? 11.397 -2.898 -3.120 1.00 97.19 93 GLU A C 1
ATOM 757 O O . GLU A 1 93 ? 10.514 -3.060 -3.963 1.00 97.19 93 GLU A O 1
ATOM 762 N N . LYS A 1 94 ? 12.693 -2.860 -3.462 1.00 96.44 94 LYS A N 1
ATOM 763 C CA . LYS A 1 94 ? 13.189 -3.050 -4.846 1.00 96.44 94 LYS A CA 1
ATOM 764 C C . LYS A 1 94 ? 12.513 -2.133 -5.886 1.00 96.44 94 LYS A C 1
ATOM 766 O O . LYS A 1 94 ? 12.372 -2.488 -7.053 1.00 96.44 94 LYS A O 1
ATOM 771 N N . MET A 1 95 ? 12.090 -0.948 -5.456 1.00 96.50 95 MET A N 1
ATOM 772 C CA . MET A 1 95 ? 11.466 0.096 -6.272 1.00 96.50 95 MET A CA 1
ATOM 773 C C . MET A 1 95 ? 11.821 1.475 -5.707 1.00 96.50 95 MET A C 1
ATOM 775 O O . MET A 1 95 ? 12.343 1.572 -4.595 1.00 96.50 95 MET A O 1
ATOM 779 N N . LYS A 1 96 ? 11.553 2.551 -6.452 1.00 96.50 96 LYS A N 1
ATOM 780 C CA . LYS A 1 96 ? 11.840 3.920 -6.003 1.00 96.50 96 LYS A CA 1
ATOM 781 C C . LYS A 1 96 ? 10.598 4.558 -5.372 1.00 96.50 96 LYS A C 1
ATOM 783 O O . LYS A 1 96 ? 9.482 4.255 -5.793 1.00 96.50 96 LYS A O 1
ATOM 788 N N . PRO A 1 97 ? 10.753 5.525 -4.450 1.00 96.38 97 PRO A N 1
ATOM 789 C CA . PRO A 1 97 ? 9.624 6.308 -3.938 1.00 96.38 97 PRO A CA 1
ATOM 790 C C . PRO A 1 97 ? 8.789 6.979 -5.037 1.00 96.38 97 PRO A C 1
ATOM 792 O O . PRO A 1 97 ? 7.574 7.077 -4.915 1.00 96.38 97 PRO A O 1
ATOM 795 N N . SER A 1 98 ? 9.418 7.386 -6.146 1.00 96.44 98 SER A N 1
ATOM 796 C CA . SER A 1 98 ? 8.731 7.973 -7.305 1.00 96.44 98 SER A CA 1
ATOM 797 C C . SER A 1 98 ? 7.768 7.015 -8.016 1.00 96.44 98 SER A C 1
ATOM 799 O O . SER A 1 98 ? 6.927 7.468 -8.787 1.00 96.44 98 SER A O 1
ATOM 801 N N . ASP A 1 99 ? 7.887 5.704 -7.789 1.00 97.25 99 ASP A N 1
ATOM 802 C CA . ASP A 1 99 ? 7.029 4.691 -8.409 1.00 97.25 99 ASP A CA 1
ATOM 803 C C . ASP A 1 99 ? 5.693 4.506 -7.680 1.00 97.25 99 ASP A C 1
ATOM 805 O O . ASP A 1 99 ? 4.836 3.763 -8.165 1.00 97.25 99 ASP A O 1
ATOM 809 N N . VAL A 1 100 ? 5.496 5.178 -6.542 1.00 97.31 100 VAL A N 1
ATOM 810 C CA . VAL A 1 100 ? 4.238 5.183 -5.797 1.00 97.31 100 VAL A CA 1
ATOM 811 C C . VAL A 1 100 ? 3.725 6.608 -5.613 1.00 97.31 100 VAL A C 1
ATOM 813 O O . VAL A 1 100 ? 4.391 7.483 -5.068 1.00 97.31 100 VAL A O 1
ATOM 816 N N . LYS A 1 101 ? 2.486 6.841 -6.044 1.00 96.94 101 LYS A N 1
ATOM 817 C CA . LYS A 1 101 ? 1.770 8.093 -5.818 1.00 96.94 101 LYS A CA 1
ATOM 818 C C . LYS A 1 101 ? 0.663 7.870 -4.798 1.00 96.94 101 LYS A C 1
ATOM 820 O O . LYS A 1 101 ? -0.324 7.192 -5.082 1.00 96.94 101 LYS A O 1
ATOM 825 N N . ILE A 1 102 ? 0.813 8.489 -3.631 1.00 95.31 102 ILE A N 1
ATOM 826 C CA . ILE A 1 102 ? -0.225 8.556 -2.601 1.00 95.31 102 ILE A CA 1
ATOM 827 C C . ILE A 1 102 ? -0.843 9.953 -2.677 1.00 95.31 102 ILE A C 1
ATOM 829 O O . ILE A 1 102 ? -0.185 10.940 -2.360 1.00 95.31 102 ILE A O 1
ATOM 833 N N . SER A 1 103 ? -2.084 10.068 -3.153 1.00 87.69 103 SER A N 1
ATOM 834 C CA . SER A 1 103 ? -2.745 11.371 -3.337 1.00 87.69 103 SER A CA 1
ATOM 835 C C . SER A 1 103 ? -4.133 11.396 -2.720 1.00 87.69 103 SER A C 1
ATOM 837 O O . SER A 1 103 ? -4.863 10.414 -2.833 1.00 87.69 103 SER A O 1
ATOM 839 N N . LYS A 1 104 ? -4.519 12.539 -2.131 1.00 74.50 104 LYS A N 1
ATOM 840 C CA . LYS A 1 104 ? -5.855 12.754 -1.542 1.00 74.50 104 LYS A CA 1
ATOM 841 C C . LYS A 1 104 ? -6.261 11.640 -0.561 1.00 74.50 104 LYS A C 1
ATOM 843 O O . LYS A 1 104 ? -7.397 11.179 -0.554 1.00 74.50 104 LYS A O 1
ATOM 848 N N . ASN A 1 105 ? -5.306 11.165 0.237 1.00 67.75 105 ASN A N 1
ATOM 849 C CA . ASN A 1 105 ? -5.529 10.130 1.236 1.00 67.75 105 ASN A CA 1
ATOM 850 C C . ASN A 1 105 ? -4.733 10.487 2.505 1.00 67.75 105 ASN A C 1
ATOM 852 O O . ASN A 1 105 ? -3.509 10.375 2.481 1.00 67.75 105 ASN A O 1
ATOM 856 N N . PRO A 1 106 ? -5.380 10.961 3.588 1.00 76.50 106 PRO A N 1
ATOM 857 C CA . PRO A 1 106 ? -4.677 11.360 4.811 1.00 76.50 106 PRO A CA 1
ATOM 858 C C . PRO A 1 106 ? -4.186 10.165 5.646 1.00 76.50 106 PRO A C 1
ATOM 860 O O . PRO A 1 106 ? -3.397 10.346 6.576 1.00 76.50 106 PRO A O 1
ATOM 863 N N . PHE A 1 107 ? -4.661 8.954 5.344 1.00 93.75 107 PHE A N 1
ATOM 864 C CA . PHE A 1 107 ? -4.426 7.766 6.155 1.00 93.75 107 PHE A CA 1
ATOM 865 C C . PHE A 1 107 ? -3.107 7.076 5.820 1.00 93.75 107 PHE A C 1
ATOM 867 O O . PHE A 1 107 ? -2.284 6.857 6.711 1.00 93.75 107 PHE A O 1
ATOM 874 N N . PHE A 1 108 ? -2.898 6.757 4.541 1.00 96.25 108 PHE A N 1
ATOM 875 C CA . PHE A 1 108 ? -1.693 6.066 4.097 1.00 96.25 108 PHE A CA 1
ATOM 876 C C . PHE A 1 108 ? -0.492 7.005 4.051 1.00 96.25 108 PHE A C 1
ATOM 878 O O . PHE A 1 108 ? -0.550 8.088 3.468 1.00 96.25 108 PHE A O 1
ATOM 885 N N . LYS A 1 109 ? 0.624 6.562 4.629 1.00 94.88 109 LYS A N 1
ATOM 886 C CA . LYS A 1 109 ? 1.894 7.292 4.637 1.00 94.88 109 LYS A CA 1
ATOM 887 C C . LYS A 1 109 ? 3.016 6.368 4.198 1.00 94.88 109 LYS A C 1
ATOM 889 O O . LYS A 1 109 ? 3.145 5.265 4.724 1.00 94.88 109 LYS A O 1
ATOM 894 N N . LEU A 1 110 ? 3.829 6.828 3.250 1.00 94.75 110 LEU A N 1
ATOM 895 C CA . LEU A 1 110 ? 5.040 6.114 2.862 1.00 94.75 110 LEU A CA 1
ATOM 896 C C . LEU A 1 110 ? 6.005 6.074 4.055 1.00 94.75 110 LEU A C 1
ATOM 898 O O . LEU A 1 110 ? 6.215 7.099 4.711 1.00 94.75 110 LEU A O 1
ATOM 902 N N . LYS A 1 111 ? 6.550 4.892 4.353 1.00 92.25 111 LYS A N 1
ATOM 903 C CA . LYS A 1 111 ? 7.595 4.703 5.363 1.00 92.25 111 LYS A CA 1
ATOM 904 C C . LYS A 1 111 ? 8.792 5.579 4.981 1.00 92.25 111 LYS A C 1
ATOM 906 O O . LYS A 1 111 ? 9.214 5.554 3.826 1.00 92.25 111 LYS A O 1
ATOM 911 N N . LYS A 1 112 ? 9.247 6.404 5.928 1.00 76.75 112 LYS A N 1
ATOM 912 C CA . LYS A 1 112 ? 10.440 7.244 5.761 1.00 76.75 112 LYS A CA 1
ATOM 913 C C . LYS A 1 112 ? 11.698 6.391 5.751 1.00 76.75 112 LYS A C 1
ATOM 915 O O . LYS A 1 112 ? 11.701 5.381 6.492 1.00 76.75 112 LYS A O 1
#

Secondary structure (DSSP, 8-state):
-EE----SS--TTS-SEE--EEES-EEEESSS--EEEESEES-EEES-EEEE-TTS----S---SEEEES-BSEEEE--EEESS----EEEEESS-GGGEEEES-SS-EE--